Protein AF-A0A316TSB0-F1 (afdb_monomer_lite)

Structure (mmCIF, N/CA/C/O backbone):
data_AF-A0A316TSB0-F1
#
_entry.id   AF-A0A316TSB0-F1
#
loop_
_atom_site.group_PDB
_atom_site.id
_atom_site.type_symbol
_atom_site.label_atom_id
_atom_site.label_alt_id
_atom_site.label_comp_id
_atom_site.label_asym_id
_atom_site.label_entity_id
_atom_site.label_seq_id
_atom_site.pdbx_PDB_ins_code
_atom_site.Cartn_x
_atom_site.Cartn_y
_atom_site.Cartn_z
_atom_site.occupancy
_atom_site.B_iso_or_equiv
_atom_site.auth_seq_id
_atom_site.auth_comp_id
_atom_site.auth_asym_id
_atom_site.auth_atom_id
_atom_site.pdbx_PDB_model_num
ATOM 1 N N . MET A 1 1 ? -13.351 -7.009 -7.786 1.00 64.19 1 MET A N 1
ATOM 2 C CA . MET A 1 1 ? -12.509 -8.229 -7.834 1.00 64.19 1 MET A CA 1
ATOM 3 C C . MET A 1 1 ? -12.788 -8.963 -6.511 1.00 64.19 1 MET A 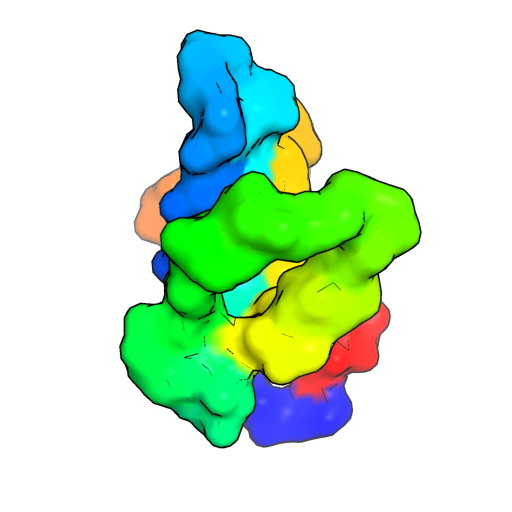C 1
ATOM 5 O O . MET A 1 1 ? -13.763 -8.617 -5.861 1.00 64.19 1 MET A O 1
ATOM 9 N N . ASN A 1 2 ? -12.099 -10.029 -6.105 1.00 83.44 2 ASN A N 1
ATOM 10 C CA . ASN A 1 2 ? -12.175 -10.460 -4.698 1.00 83.44 2 ASN A CA 1
ATOM 11 C C . ASN A 1 2 ? -10.777 -10.870 -4.256 1.00 83.44 2 ASN A C 1
ATOM 13 O O . ASN A 1 2 ? -10.421 -12.047 -4.272 1.00 83.44 2 ASN A O 1
ATOM 17 N N . LEU A 1 3 ? -9.956 -9.869 -3.946 1.00 92.69 3 LEU A N 1
ATOM 18 C CA . LEU A 1 3 ? -8.592 -10.077 -3.484 1.00 92.69 3 LEU A CA 1
ATOM 19 C C . LEU A 1 3 ? -8.601 -10.157 -1.950 1.00 92.69 3 LEU A C 1
ATOM 21 O O . LEU A 1 3 ? -9.099 -9.227 -1.319 1.00 92.69 3 LEU A O 1
ATOM 25 N N . PR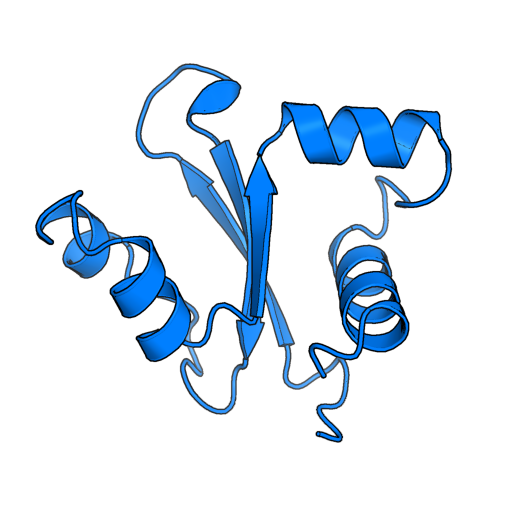O A 1 4 ? -8.132 -11.250 -1.325 1.00 95.62 4 PRO A N 1
ATOM 26 C CA . PRO A 1 4 ? -8.056 -11.342 0.131 1.00 95.62 4 PRO A CA 1
ATOM 27 C C . PRO A 1 4 ? -6.856 -10.554 0.677 1.00 95.62 4 PRO A C 1
ATOM 29 O O . PRO A 1 4 ? -5.813 -10.507 0.032 1.00 95.62 4 PRO A O 1
ATOM 32 N N . LEU A 1 5 ? -6.964 -10.032 1.905 1.00 96.44 5 LEU A N 1
ATOM 33 C CA . LEU A 1 5 ? -5.919 -9.231 2.569 1.00 96.44 5 LEU A CA 1
ATOM 34 C C . LEU A 1 5 ? -4.534 -9.895 2.529 1.00 96.44 5 LEU A C 1
ATOM 36 O O . LEU A 1 5 ? -3.555 -9.256 2.169 1.00 96.44 5 LEU A O 1
ATOM 40 N N . LYS A 1 6 ? -4.451 -11.207 2.791 1.00 96.75 6 LYS A N 1
ATOM 41 C CA . LYS A 1 6 ? -3.195 -11.987 2.745 1.00 96.75 6 LYS A CA 1
ATOM 42 C C . LYS A 1 6 ? -2.532 -12.078 1.361 1.00 96.75 6 LYS A C 1
ATOM 44 O O . LYS A 1 6 ? -1.442 -12.622 1.234 1.00 96.75 6 LYS A O 1
ATOM 49 N N . LYS A 1 7 ? -3.239 -11.665 0.308 1.00 97.31 7 LYS A N 1
ATOM 50 C CA . LYS A 1 7 ? -2.728 -11.535 -1.064 1.00 97.31 7 LYS A CA 1
ATOM 51 C C . LYS A 1 7 ? -2.431 -10.080 -1.413 1.00 97.31 7 LYS A C 1
ATOM 53 O O . LYS A 1 7 ? -2.262 -9.757 -2.585 1.00 97.31 7 LYS A O 1
ATOM 58 N N . THR A 1 8 ? -2.352 -9.229 -0.398 1.00 97.44 8 THR A N 1
ATOM 59 C CA . THR A 1 8 ? -1.859 -7.868 -0.512 1.00 97.44 8 THR A CA 1
ATOM 60 C C . THR A 1 8 ? -0.709 -7.630 0.449 1.00 97.44 8 THR A C 1
ATOM 62 O O . THR A 1 8 ? -0.593 -8.333 1.453 1.00 97.44 8 THR A O 1
ATOM 65 N N . ALA A 1 9 ? 0.108 -6.630 0.154 1.00 97.38 9 ALA A N 1
ATOM 66 C CA . ALA A 1 9 ? 1.120 -6.118 1.066 1.00 97.38 9 ALA A CA 1
ATOM 67 C C . ALA A 1 9 ? 1.102 -4.590 1.059 1.00 97.38 9 ALA A C 1
ATOM 69 O O . ALA A 1 9 ? 0.715 -3.982 0.061 1.00 97.38 9 ALA A O 1
ATOM 70 N N . LEU A 1 10 ? 1.538 -3.988 2.161 1.00 97.19 10 LEU A N 1
ATOM 71 C CA . LEU A 1 10 ? 1.923 -2.585 2.190 1.00 97.19 10 LEU A CA 1
ATOM 72 C C . LEU A 1 10 ? 3.399 -2.479 1.808 1.00 97.19 10 LEU A C 1
ATOM 74 O O . LEU A 1 10 ? 4.240 -3.137 2.417 1.00 97.19 10 LEU A O 1
ATOM 78 N N . GLN A 1 11 ? 3.706 -1.634 0.832 1.00 95.38 11 GLN A N 1
ATOM 79 C CA . GLN A 1 11 ? 5.071 -1.270 0.481 1.00 95.38 11 GLN A CA 1
ATOM 80 C C . GLN A 1 11 ? 5.203 0.249 0.517 1.00 95.38 11 GLN A C 1
ATOM 82 O O . GLN A 1 11 ? 4.437 0.950 -0.139 1.00 95.38 11 GLN A O 1
ATOM 87 N N . ILE A 1 12 ? 6.166 0.740 1.294 1.00 93.62 12 ILE A N 1
ATOM 88 C CA . ILE A 1 12 ? 6.500 2.162 1.368 1.00 93.62 12 ILE A CA 1
ATOM 89 C C . ILE A 1 12 ? 7.664 2.410 0.412 1.00 93.62 12 ILE A C 1
ATOM 91 O O . ILE A 1 12 ? 8.642 1.659 0.416 1.00 93.62 12 ILE A O 1
ATOM 95 N N . ILE A 1 13 ? 7.523 3.413 -0.447 1.00 90.00 13 ILE A N 1
ATOM 96 C CA . ILE A 1 13 ? 8.483 3.727 -1.501 1.00 90.00 13 ILE A CA 1
ATOM 97 C C . ILE A 1 13 ? 8.897 5.174 -1.349 1.00 90.00 13 ILE A C 1
ATOM 99 O O . ILE A 1 13 ? 8.062 6.066 -1.422 1.00 90.00 13 ILE A O 1
ATOM 103 N N . GLU A 1 14 ? 10.193 5.388 -1.192 1.00 88.25 14 GLU A N 1
ATOM 104 C CA . GLU A 1 14 ? 10.795 6.713 -1.110 1.00 88.25 14 GLU A CA 1
ATOM 105 C C . GLU A 1 14 ? 11.552 6.976 -2.414 1.00 88.25 14 GLU A C 1
ATOM 107 O O . GLU A 1 14 ? 12.417 6.180 -2.802 1.00 88.25 14 GLU A O 1
ATOM 112 N N . PHE A 1 15 ? 11.227 8.059 -3.123 1.00 79.94 15 PHE A N 1
ATOM 113 C CA . PHE A 1 15 ? 11.962 8.489 -4.324 1.00 79.94 15 PHE A CA 1
ATOM 114 C C . PHE A 1 15 ? 13.007 9.573 -4.039 1.00 79.94 15 PHE A C 1
ATOM 116 O O . PHE A 1 15 ? 13.977 9.690 -4.794 1.00 79.94 15 PHE A O 1
ATOM 123 N N . GLY A 1 16 ? 12.859 10.290 -2.928 1.00 78.62 16 GLY A N 1
ATOM 124 C CA . GLY A 1 16 ? 13.705 11.397 -2.501 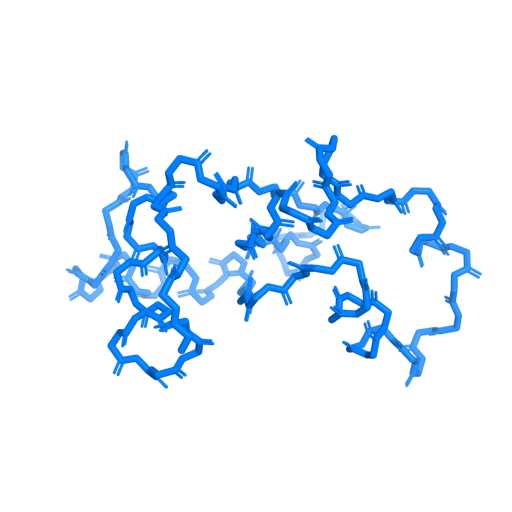1.00 78.62 16 GLY A CA 1
ATOM 125 C C . GLY A 1 16 ? 13.812 11.469 -0.978 1.00 78.62 16 GLY A C 1
ATOM 126 O O . GLY A 1 16 ? 13.724 10.446 -0.307 1.00 78.62 16 GLY A O 1
ATOM 127 N N . ASN A 1 17 ? 14.061 12.669 -0.453 1.00 75.44 17 ASN A N 1
ATOM 128 C CA . ASN A 1 17 ? 14.307 12.898 0.978 1.00 75.44 17 ASN A CA 1
ATOM 129 C C . ASN A 1 17 ? 13.205 13.734 1.646 1.00 75.44 17 ASN A C 1
ATOM 131 O O . ASN A 1 17 ? 13.314 14.031 2.837 1.00 75.44 17 ASN A O 1
ATOM 135 N N . LEU A 1 18 ? 12.213 14.198 0.883 1.00 74.88 18 LEU A N 1
ATOM 136 C CA . LEU A 1 18 ? 11.098 14.964 1.421 1.00 74.88 18 LEU A CA 1
ATOM 137 C C . LEU A 1 18 ? 9.924 14.018 1.731 1.00 74.88 18 LEU A C 1
ATOM 139 O O . LEU A 1 18 ? 9.769 13.019 1.033 1.00 74.88 18 LEU A O 1
ATOM 143 N N . PRO A 1 19 ? 9.074 14.322 2.730 1.00 67.06 19 PRO A N 1
ATOM 144 C CA . PRO A 1 19 ? 7.867 13.534 3.027 1.00 67.06 19 PRO A CA 1
ATOM 145 C C . PRO A 1 19 ? 6.942 13.336 1.812 1.00 67.06 19 PRO A C 1
ATOM 147 O O . PRO A 1 19 ? 6.361 12.276 1.607 1.00 67.06 19 PRO A O 1
ATOM 150 N N . GLU A 1 20 ? 6.866 14.343 0.937 1.00 74.50 20 GLU A N 1
ATOM 151 C CA . GLU A 1 20 ? 6.127 14.290 -0.334 1.00 74.50 20 GLU A CA 1
ATOM 152 C C . GLU A 1 20 ? 6.692 13.269 -1.342 1.00 74.50 20 GLU A C 1
ATOM 154 O O . GLU A 1 20 ? 5.988 12.864 -2.266 1.00 74.50 20 GLU A O 1
ATOM 159 N N . ASP A 1 21 ? 7.929 12.801 -1.142 1.00 82.00 21 ASP A N 1
ATOM 160 C CA . ASP A 1 21 ? 8.557 11.752 -1.946 1.00 82.00 21 ASP A CA 1
ATOM 161 C C . ASP A 1 21 ? 8.281 10.331 -1.410 1.00 82.00 21 ASP A C 1
ATOM 163 O O . ASP A 1 21 ? 8.806 9.359 -1.972 1.00 82.00 21 ASP A O 1
ATOM 167 N N . GLN A 1 22 ? 7.505 10.198 -0.324 1.00 89.56 22 GLN A N 1
ATOM 168 C CA . GLN A 1 22 ? 7.148 8.925 0.297 1.00 89.56 22 GLN A CA 1
ATOM 169 C C . GLN A 1 22 ? 5.732 8.485 -0.099 1.00 89.56 22 GLN A C 1
ATOM 171 O O . GLN A 1 22 ? 4.736 9.168 0.144 1.00 89.56 22 GLN A O 1
ATOM 176 N N . PHE A 1 23 ? 5.643 7.282 -0.666 1.00 91.50 23 PHE A N 1
ATOM 177 C CA . PHE A 1 23 ? 4.410 6.695 -1.180 1.00 91.50 23 PHE A CA 1
ATOM 178 C C . PHE A 1 23 ? 4.070 5.396 -0.457 1.00 91.50 23 PHE A C 1
ATOM 180 O O . PHE A 1 23 ? 4.866 4.458 -0.414 1.00 91.50 23 PHE A O 1
ATOM 187 N N . TYR A 1 24 ? 2.846 5.307 0.046 1.00 95.00 24 TYR A N 1
ATOM 188 C CA . TYR A 1 24 ? 2.263 4.124 0.659 1.00 95.00 24 TYR A CA 1
ATOM 189 C C . TYR A 1 24 ? 1.457 3.367 -0.392 1.00 95.00 24 TYR A C 1
ATOM 191 O O . TYR A 1 24 ? 0.395 3.813 -0.827 1.00 95.00 24 TYR A O 1
ATOM 199 N N . CYS A 1 25 ? 1.967 2.210 -0.807 1.00 95.19 25 CYS A N 1
ATOM 200 C CA . CYS A 1 25 ? 1.384 1.422 -1.883 1.00 95.19 25 CYS A CA 1
ATOM 201 C C . CYS A 1 25 ? 0.769 0.122 -1.356 1.00 95.19 25 CYS A C 1
ATOM 203 O O . CYS A 1 25 ? 1.444 -0.686 -0.715 1.00 95.19 25 CYS A O 1
ATOM 205 N N . LEU A 1 26 ? -0.502 -0.118 -1.679 1.00 97.06 26 LEU A N 1
ATOM 206 C CA . LEU A 1 26 ? -1.158 -1.409 -1.486 1.00 97.06 26 LEU A CA 1
ATOM 207 C C . LEU A 1 26 ? -0.903 -2.288 -2.714 1.00 97.06 26 LEU A C 1
ATOM 209 O O . LEU A 1 26 ? -1.404 -2.005 -3.799 1.00 97.06 26 LEU A O 1
ATOM 213 N N . ILE A 1 27 ? -0.148 -3.369 -2.551 1.00 96.88 27 ILE A N 1
ATOM 214 C CA . ILE A 1 27 ? 0.327 -4.205 -3.660 1.00 96.88 27 ILE A CA 1
ATOM 215 C C . ILE A 1 27 ? -0.481 -5.491 -3.757 1.00 96.88 27 ILE A C 1
ATOM 217 O O . ILE A 1 27 ? -0.759 -6.120 -2.743 1.00 96.88 27 ILE A O 1
ATOM 221 N N . ASN A 1 28 ? -0.810 -5.926 -4.971 1.00 96.62 28 ASN A N 1
ATOM 222 C CA . ASN A 1 28 ? -1.376 -7.237 -5.263 1.00 96.62 28 ASN A CA 1
ATOM 223 C C . ASN A 1 28 ? -0.269 -8.289 -5.422 1.00 96.62 28 ASN A C 1
ATOM 225 O O . ASN A 1 28 ? 0.399 -8.357 -6.455 1.00 96.62 28 ASN A O 1
ATOM 229 N N . LEU A 1 29 ? -0.142 -9.182 -4.442 1.00 96.19 29 LEU A N 1
ATOM 230 C CA . LEU A 1 29 ? 0.883 -10.230 -4.422 1.00 96.19 29 LEU A CA 1
ATOM 231 C C . LEU A 1 29 ? 0.660 -11.344 -5.457 1.00 96.19 29 LEU A C 1
ATOM 233 O O . LEU A 1 29 ? 1.527 -12.188 -5.647 1.00 96.19 29 LEU A O 1
ATOM 237 N N . ASN A 1 30 ? -0.494 -11.391 -6.130 1.00 95.06 30 ASN A N 1
ATOM 238 C CA . ASN A 1 30 ? -0.663 -12.294 -7.272 1.00 95.06 3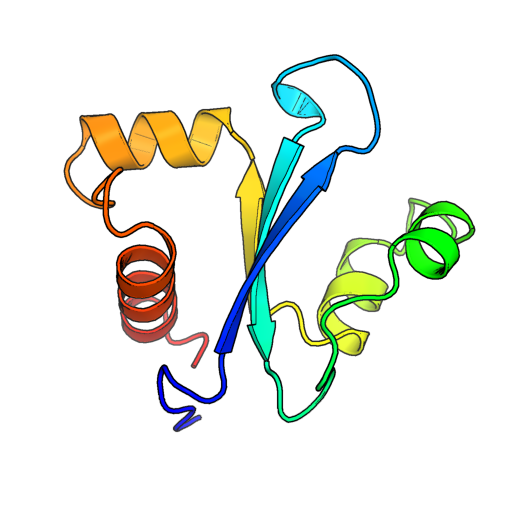0 ASN A CA 1
ATOM 239 C C . ASN A 1 30 ? 0.003 -11.747 -8.547 1.00 95.06 30 ASN A C 1
ATOM 241 O O . ASN A 1 30 ? 0.275 -12.528 -9.453 1.00 95.06 30 ASN A O 1
ATOM 245 N N . ILE A 1 31 ? 0.232 -10.430 -8.621 1.00 94.19 31 ILE A N 1
ATOM 246 C CA . ILE A 1 31 ? 0.927 -9.761 -9.733 1.00 94.19 31 ILE A CA 1
ATOM 247 C C . ILE A 1 31 ? 2.406 -9.584 -9.382 1.00 94.19 31 ILE A C 1
ATOM 249 O O . ILE A 1 31 ? 3.270 -9.927 -10.183 1.00 94.19 31 ILE A O 1
ATOM 253 N N . SER A 1 32 ? 2.680 -9.127 -8.158 1.00 94.44 32 SER A N 1
ATOM 254 C CA . SER A 1 32 ? 4.027 -8.869 -7.645 1.00 94.44 32 SER A CA 1
ATOM 255 C C . SER A 1 32 ? 4.256 -9.622 -6.333 1.00 94.44 32 SER A C 1
ATOM 257 O O . SER A 1 32 ? 4.085 -9.040 -5.260 1.00 94.44 32 SER A O 1
ATOM 259 N N . PRO A 1 33 ? 4.602 -10.925 -6.392 1.00 93.44 33 PRO A N 1
ATOM 260 C CA . PRO A 1 33 ? 4.732 -11.789 -5.213 1.00 93.44 33 PRO A CA 1
ATOM 261 C C . PRO A 1 33 ? 5.745 -11.297 -4.181 1.00 93.44 33 PRO A C 1
ATOM 263 O O . PRO A 1 33 ? 5.538 -11.494 -2.987 1.00 93.44 33 PRO A O 1
ATOM 266 N N . ASP A 1 34 ? 6.794 -10.623 -4.651 1.00 92.69 34 ASP A N 1
ATOM 267 C CA . ASP A 1 34 ? 7.892 -10.099 -3.836 1.00 92.69 34 ASP A CA 1
ATOM 268 C C . ASP A 1 34 ? 7.798 -8.571 -3.641 1.00 92.69 34 ASP A C 1
ATOM 270 O O . ASP A 1 34 ? 8.766 -7.925 -3.244 1.00 92.69 34 ASP A O 1
ATOM 274 N N . GLY A 1 35 ? 6.635 -7.977 -3.937 1.00 91.38 35 GLY A N 1
ATOM 275 C CA . GLY A 1 35 ? 6.460 -6.526 -4.005 1.00 91.38 35 GLY A CA 1
ATOM 276 C C . GLY A 1 35 ? 6.924 -5.924 -5.336 1.00 91.38 35 GLY A C 1
ATOM 277 O O . GLY A 1 35 ? 7.361 -6.620 -6.255 1.00 91.38 35 GLY A O 1
ATOM 278 N N . MET A 1 36 ? 6.789 -4.606 -5.468 1.00 90.19 36 MET A N 1
ATOM 279 C CA . MET A 1 36 ? 7.206 -3.879 -6.665 1.00 90.19 36 MET A CA 1
ATOM 280 C C . MET A 1 36 ? 8.724 -3.728 -6.719 1.00 90.19 36 MET A C 1
ATOM 282 O O . MET A 1 36 ? 9.377 -3.414 -5.720 1.00 90.19 36 MET A O 1
ATOM 286 N N . ASN A 1 37 ? 9.284 -3.891 -7.919 1.00 89.00 37 ASN A N 1
ATOM 287 C CA . ASN A 1 37 ? 10.705 -3.682 -8.165 1.00 89.00 37 ASN A CA 1
ATOM 288 C C . ASN A 1 37 ? 11.003 -2.182 -8.322 1.00 89.00 37 ASN A C 1
ATOM 290 O O . ASN A 1 37 ? 10.876 -1.614 -9.408 1.00 89.00 37 ASN A O 1
ATOM 294 N N . ILE A 1 38 ? 11.415 -1.553 -7.223 1.00 84.69 38 ILE A N 1
ATOM 295 C CA . ILE A 1 38 ? 11.652 -0.106 -7.155 1.00 84.69 38 ILE A CA 1
ATOM 296 C C . ILE A 1 38 ? 12.797 0.342 -8.065 1.00 84.69 38 ILE A C 1
ATOM 298 O O . ILE A 1 38 ? 12.717 1.412 -8.662 1.00 84.69 38 ILE A O 1
ATOM 302 N N . GLU A 1 39 ? 13.842 -0.474 -8.226 1.00 84.81 39 GLU A N 1
ATOM 303 C CA . GLU A 1 39 ? 14.958 -0.145 -9.120 1.00 84.81 39 GLU A CA 1
ATOM 304 C C . GLU A 1 39 ? 14.489 -0.015 -10.571 1.00 84.81 39 GLU A C 1
ATOM 306 O O . GLU A 1 39 ? 14.854 0.937 -11.257 1.00 84.81 39 GLU A O 1
ATOM 311 N N . LYS A 1 40 ? 13.612 -0.918 -11.026 1.00 83.88 40 LYS A N 1
ATOM 312 C CA . LYS A 1 40 ? 13.003 -0.821 -12.359 1.00 83.88 40 LYS A CA 1
ATOM 313 C C . LYS A 1 40 ? 12.103 0.404 -12.490 1.00 83.88 40 LYS A C 1
ATOM 315 O O . LYS A 1 40 ? 12.183 1.101 -13.499 1.00 83.88 40 LYS A O 1
ATOM 320 N N . LEU A 1 41 ? 11.293 0.700 -11.472 1.00 82.50 41 LEU A N 1
ATOM 321 C CA . LEU A 1 41 ? 10.418 1.877 -11.478 1.00 82.50 41 LEU A CA 1
ATOM 322 C C . LEU A 1 41 ? 11.224 3.178 -11.575 1.00 82.50 41 LEU A C 1
ATOM 324 O O . LEU A 1 41 ? 10.900 4.027 -12.397 1.00 82.50 41 LEU A O 1
ATOM 328 N N . ARG A 1 42 ? 12.333 3.296 -10.834 1.00 81.06 42 ARG A N 1
ATOM 329 C CA . ARG A 1 42 ? 13.241 4.460 -10.880 1.00 81.06 42 ARG A CA 1
ATOM 330 C C . ARG A 1 42 ? 13.878 4.694 -12.251 1.00 81.06 42 ARG A C 1
ATOM 332 O O . ARG A 1 42 ? 14.229 5.825 -12.568 1.00 81.06 42 ARG A O 1
ATOM 339 N N . LEU A 1 43 ? 14.044 3.643 -13.052 1.00 82.69 43 LEU A N 1
ATOM 340 C CA . LEU A 1 43 ? 14.575 3.732 -14.416 1.00 82.69 43 LEU A CA 1
ATOM 341 C C . LEU A 1 43 ? 13.497 4.047 -15.458 1.00 82.69 43 LEU A C 1
ATOM 343 O O . LEU A 1 43 ? 13.821 4.234 -16.632 1.00 82.69 43 LEU A O 1
ATOM 347 N N . THR A 1 44 ? 12.224 4.065 -15.062 1.00 77.50 44 THR A N 1
ATOM 348 C CA . THR A 1 44 ? 11.126 4.254 -16.003 1.00 77.50 44 THR A CA 1
ATOM 349 C C . THR A 1 44 ? 10.852 5.735 -16.246 1.00 77.50 44 THR A C 1
ATOM 351 O O . THR A 1 44 ? 11.081 6.578 -15.383 1.00 77.50 44 THR A O 1
ATOM 354 N N . ASP A 1 45 ? 10.361 6.060 -17.442 1.00 77.38 45 ASP A N 1
ATOM 355 C CA . ASP A 1 45 ? 9.930 7.412 -17.784 1.00 77.38 45 ASP A CA 1
ATOM 356 C C . ASP A 1 45 ? 8.854 7.894 -16.788 1.00 77.38 45 ASP A C 1
ATOM 358 O O . ASP A 1 45 ? 7.804 7.245 -16.694 1.00 77.38 45 ASP A O 1
ATOM 362 N N . PRO A 1 46 ? 9.068 9.020 -16.077 1.00 73.81 46 PRO A N 1
ATOM 363 C CA . PRO A 1 46 ? 8.127 9.539 -15.084 1.00 73.81 46 PRO A CA 1
ATOM 364 C C . PRO A 1 46 ? 6.721 9.775 -15.635 1.00 73.81 46 PRO A C 1
ATOM 366 O O . PRO A 1 46 ? 5.739 9.672 -14.906 1.00 73.81 46 PRO A O 1
ATOM 369 N N . ARG A 1 47 ? 6.596 10.028 -16.946 1.00 80.69 47 ARG A N 1
ATOM 370 C CA . ARG A 1 47 ? 5.302 10.208 -17.623 1.00 80.69 47 ARG A CA 1
ATOM 371 C C . ARG A 1 47 ? 4.445 8.940 -17.630 1.00 80.69 47 ARG A C 1
ATOM 373 O O . ARG A 1 47 ? 3.266 9.017 -17.949 1.00 80.69 47 ARG A O 1
ATOM 380 N N . ASN A 1 48 ? 5.037 7.788 -17.310 1.00 82.62 48 ASN A N 1
ATOM 381 C CA . ASN A 1 48 ? 4.393 6.479 -17.319 1.00 82.62 48 ASN A CA 1
ATOM 382 C C . ASN A 1 48 ? 4.317 5.834 -15.927 1.00 82.62 48 ASN A C 1
ATOM 384 O O . ASN A 1 48 ? 3.962 4.658 -15.843 1.00 82.62 48 ASN A O 1
ATOM 388 N N . PHE A 1 49 ? 4.648 6.549 -14.846 1.00 79.81 49 PHE A N 1
ATOM 389 C CA . PHE A 1 49 ? 4.653 5.964 -13.501 1.00 79.81 49 PHE A CA 1
ATOM 390 C C . PHE A 1 49 ? 3.307 5.352 -13.121 1.00 79.81 49 PHE A C 1
ATOM 392 O O . PHE A 1 49 ? 3.286 4.190 -12.731 1.00 79.81 49 PHE A O 1
ATOM 399 N N . ASP A 1 50 ? 2.187 6.037 -13.349 1.00 81.81 50 ASP A N 1
ATOM 400 C CA . ASP A 1 50 ? 0.861 5.486 -13.034 1.00 81.81 50 ASP A CA 1
ATOM 401 C C . ASP A 1 50 ? 0.603 4.131 -13.708 1.00 81.81 50 ASP A C 1
ATOM 403 O O . ASP A 1 50 ? 0.129 3.179 -13.080 1.00 81.81 50 ASP A O 1
ATOM 407 N N . LEU A 1 51 ? 0.957 4.016 -14.994 1.00 86.00 51 LEU A N 1
ATOM 408 C CA . LEU A 1 51 ? 0.810 2.770 -15.741 1.00 86.00 51 LEU A CA 1
ATOM 409 C C . LEU A 1 51 ? 1.722 1.680 -15.170 1.00 86.00 51 LEU A C 1
ATOM 411 O O . LEU A 1 51 ? 1.271 0.563 -14.940 1.00 86.00 51 LEU A O 1
ATOM 415 N N . GLN A 1 52 ? 2.984 2.006 -14.906 1.00 87.19 52 GLN A N 1
ATOM 416 C CA . GLN A 1 52 ? 3.974 1.047 -14.417 1.00 87.19 52 GLN A CA 1
ATOM 417 C C . GLN A 1 52 ? 3.684 0.553 -13.008 1.00 87.19 52 GLN A C 1
ATOM 419 O O . GLN A 1 52 ? 3.859 -0.630 -12.728 1.00 87.19 52 GLN A O 1
ATOM 424 N N . PHE A 1 53 ? 3.204 1.427 -12.127 1.00 88.75 53 PHE A N 1
ATOM 425 C CA . PHE A 1 53 ? 2.744 1.045 -10.799 1.00 88.75 53 PHE A CA 1
ATOM 426 C C . PHE A 1 53 ? 1.569 0.078 -10.906 1.00 88.75 53 PHE A C 1
ATOM 428 O O . PHE A 1 53 ? 1.583 -0.977 -10.272 1.00 88.75 53 PHE A O 1
ATOM 435 N N . ARG A 1 54 ? 0.589 0.375 -11.766 1.00 87.88 54 ARG A N 1
ATOM 436 C CA . ARG A 1 54 ? -0.554 -0.513 -12.002 1.00 87.88 54 ARG A CA 1
ATOM 437 C C . ARG A 1 54 ? -0.136 -1.866 -12.582 1.00 87.88 54 ARG A C 1
ATOM 439 O O . ARG A 1 54 ? -0.600 -2.899 -12.104 1.00 87.88 54 ARG A O 1
ATOM 446 N N . GLU A 1 55 ? 0.745 -1.877 -13.581 1.00 89.69 55 GLU A N 1
ATOM 447 C CA . GLU A 1 55 ? 1.301 -3.104 -14.176 1.00 89.69 55 GLU A CA 1
ATOM 448 C C . GLU A 1 55 ? 2.135 -3.903 -13.169 1.00 89.69 55 GLU A C 1
ATOM 450 O O . GLU A 1 55 ? 2.102 -5.131 -13.170 1.00 89.69 55 GLU A O 1
ATOM 455 N N . SER A 1 56 ? 2.802 -3.208 -12.248 1.00 90.19 56 SER A N 1
ATOM 456 C CA . SER A 1 56 ? 3.529 -3.791 -11.118 1.00 90.19 56 SER A CA 1
ATOM 457 C C . SER A 1 56 ? 2.606 -4.185 -9.957 1.00 90.19 56 SER A C 1
ATOM 459 O O . SER A 1 56 ? 3.077 -4.557 -8.884 1.00 90.19 56 SER A O 1
ATOM 461 N N . GLY A 1 57 ? 1.286 -4.138 -10.141 1.00 92.81 57 GLY A N 1
ATOM 462 C CA . GLY A 1 57 ? 0.313 -4.617 -9.169 1.00 92.81 57 GLY A CA 1
ATOM 463 C C . GLY A 1 57 ? 0.003 -3.651 -8.029 1.00 92.81 57 GLY A C 1
ATOM 464 O O . GLY A 1 57 ? -0.606 -4.083 -7.052 1.00 92.81 57 GLY A O 1
ATOM 465 N N . CYS A 1 58 ? 0.375 -2.374 -8.126 1.00 94.81 58 CYS A N 1
ATOM 466 C CA . CYS A 1 58 ? -0.121 -1.345 -7.217 1.00 94.81 58 CYS A CA 1
ATOM 467 C C . CYS A 1 58 ? -1.633 -1.168 -7.408 1.00 94.81 58 CYS A C 1
ATOM 469 O O . CYS A 1 58 ? -2.115 -0.900 -8.510 1.00 94.81 58 CYS A O 1
ATOM 471 N N . LEU A 1 59 ? -2.383 -1.351 -6.326 1.00 94.69 59 LEU A N 1
ATOM 472 C CA . LEU A 1 59 ? -3.837 -1.213 -6.281 1.00 94.69 59 LEU A CA 1
ATOM 473 C C . LEU A 1 59 ? -4.237 0.197 -5.858 1.00 94.69 59 LEU A C 1
ATOM 475 O O . LEU A 1 59 ? -5.151 0.778 -6.431 1.00 94.69 59 LEU A O 1
ATOM 479 N N . LEU A 1 60 ? -3.549 0.723 -4.849 1.00 94.38 60 LEU A N 1
ATOM 480 C CA . LEU A 1 60 ? -3.766 2.043 -4.280 1.00 94.38 60 LEU A CA 1
ATOM 481 C C . LEU A 1 60 ? -2.404 2.621 -3.911 1.00 94.38 60 LEU A C 1
ATOM 483 O O . LEU A 1 60 ? -1.576 1.908 -3.347 1.00 94.38 60 LEU A O 1
ATOM 487 N N . MET A 1 61 ? -2.200 3.894 -4.215 1.00 93.19 61 MET A N 1
ATOM 488 C CA . MET A 1 61 ? -1.001 4.647 -3.881 1.00 93.19 61 MET A CA 1
ATOM 489 C C . MET A 1 61 ? -1.446 5.950 -3.236 1.00 93.19 61 MET A C 1
ATOM 491 O O . MET A 1 61 ? -2.313 6.620 -3.791 1.00 93.19 61 MET A O 1
ATOM 495 N N . LEU A 1 62 ? -0.876 6.270 -2.081 1.00 93.25 62 LEU A N 1
ATOM 496 C CA . LEU A 1 62 ? -1.116 7.522 -1.370 1.00 93.25 62 LEU A CA 1
ATOM 497 C C . LEU A 1 62 ? 0.214 8.128 -0.934 1.00 93.25 62 LEU A C 1
ATOM 499 O O . LEU A 1 62 ? 1.144 7.387 -0.606 1.00 93.25 62 LEU A O 1
ATOM 503 N N . THR A 1 63 ? 0.309 9.449 -0.916 1.00 92.69 63 THR A N 1
ATOM 504 C CA . THR A 1 63 ? 1.456 10.161 -0.340 1.00 92.69 63 THR A CA 1
ATOM 505 C C . THR A 1 63 ? 1.401 10.144 1.189 1.00 92.69 63 THR A C 1
ATOM 507 O O . THR A 1 63 ? 0.373 9.817 1.791 1.00 92.69 63 THR A O 1
ATOM 510 N N . GLU A 1 64 ? 2.505 10.498 1.849 1.00 92.00 64 GLU A N 1
ATOM 511 C CA . GLU A 1 64 ? 2.521 10.643 3.308 1.00 92.00 64 GLU A CA 1
ATOM 512 C C . GLU A 1 64 ? 1.496 11.674 3.810 1.00 92.00 64 GLU A C 1
ATOM 514 O O . GLU A 1 64 ? 0.785 11.401 4.779 1.00 92.00 64 GLU A O 1
ATOM 519 N N . ASP A 1 65 ? 1.339 12.802 3.112 1.00 93.25 65 ASP A N 1
ATOM 520 C CA . ASP A 1 65 ? 0.360 13.836 3.470 1.00 93.25 65 ASP A CA 1
ATOM 521 C C . ASP A 1 65 ? -1.086 13.315 3.410 1.00 93.25 65 ASP A C 1
ATOM 523 O O . ASP A 1 65 ? -1.883 13.577 4.317 1.00 93.25 65 ASP A O 1
ATOM 527 N N . GLU A 1 66 ? -1.424 12.531 2.381 1.00 94.38 66 GLU A N 1
ATOM 528 C CA . GLU A 1 66 ? -2.746 11.907 2.243 1.00 94.38 66 GLU A CA 1
ATOM 529 C C . GLU A 1 66 ? -3.003 10.883 3.357 1.00 94.38 66 GLU A C 1
ATOM 531 O O . GLU A 1 66 ? -4.089 10.850 3.942 1.00 94.38 66 GLU A O 1
ATOM 536 N N . ILE A 1 67 ? -1.999 10.068 3.703 1.00 95.12 67 ILE A N 1
ATOM 537 C CA . ILE A 1 67 ? -2.087 9.110 4.814 1.00 95.12 67 ILE A CA 1
ATOM 538 C C . ILE A 1 67 ? -2.300 9.832 6.144 1.00 95.12 67 ILE A C 1
ATOM 540 O O . ILE A 1 67 ? -3.184 9.452 6.915 1.00 95.12 67 ILE A O 1
ATOM 544 N N . GLU A 1 68 ? -1.528 10.879 6.422 1.00 95.00 68 GLU A N 1
ATOM 545 C CA . GLU A 1 68 ? -1.655 11.666 7.648 1.00 95.00 68 GLU A CA 1
ATOM 546 C C . GLU A 1 68 ? -3.023 12.347 7.751 1.00 95.00 68 GLU A C 1
ATOM 548 O O . GLU A 1 68 ? -3.628 12.378 8.829 1.00 95.00 68 GLU A O 1
ATOM 553 N N . GLU A 1 69 ? -3.566 12.843 6.641 1.00 95.81 69 GLU A N 1
ATOM 554 C CA . GLU A 1 69 ? -4.920 13.385 6.607 1.00 95.81 69 GLU A CA 1
ATOM 555 C C . GLU A 1 69 ? -5.980 12.315 6.916 1.00 95.81 69 GLU A C 1
ATOM 557 O O . GLU A 1 69 ? -6.852 12.534 7.766 1.00 95.81 69 GLU A O 1
ATOM 562 N N . LEU A 1 70 ? -5.888 11.138 6.295 1.00 96.00 70 LEU A N 1
ATOM 563 C CA . LEU A 1 70 ? -6.812 10.028 6.540 1.00 96.00 70 LEU A CA 1
ATOM 564 C C . LEU A 1 70 ? -6.710 9.496 7.978 1.00 96.00 70 LEU A C 1
ATOM 566 O O . LEU A 1 70 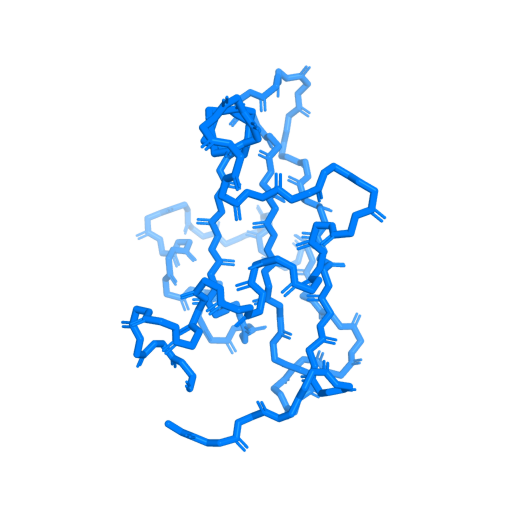? -7.730 9.164 8.589 1.00 96.00 70 LEU A O 1
ATOM 570 N N . ILE A 1 71 ? -5.512 9.483 8.571 1.00 96.25 71 ILE A N 1
ATOM 571 C CA . ILE A 1 71 ? -5.309 9.158 9.991 1.00 96.25 71 ILE A CA 1
ATOM 572 C C . ILE A 1 71 ? -5.994 10.197 10.882 1.00 96.25 71 ILE A C 1
ATOM 574 O O . ILE A 1 71 ? -6.722 9.837 11.811 1.00 96.25 71 ILE A O 1
ATOM 578 N N . ARG A 1 72 ? -5.829 11.496 10.596 1.00 96.56 72 ARG A N 1
ATOM 579 C CA . ARG A 1 72 ? -6.496 12.573 11.354 1.00 96.56 72 ARG A CA 1
ATOM 580 C C . ARG A 1 72 ? -8.017 12.460 11.295 1.00 96.56 72 ARG A C 1
ATOM 582 O O . ARG A 1 72 ? -8.686 12.725 12.295 1.00 96.56 72 ARG A O 1
ATOM 589 N N . ARG A 1 73 ? -8.558 12.037 10.151 1.00 96.31 73 ARG A N 1
ATOM 590 C CA . ARG A 1 73 ? -9.991 11.775 9.948 1.00 96.31 73 ARG A CA 1
ATOM 591 C C . ARG A 1 73 ? -10.465 10.445 10.548 1.00 96.31 73 ARG A C 1
ATOM 593 O O . ARG A 1 73 ? -11.669 10.212 10.598 1.00 96.31 73 ARG A O 1
ATOM 600 N N . LYS A 1 74 ? -9.551 9.621 11.079 1.00 94.62 74 LYS A N 1
ATOM 601 C CA . LYS A 1 74 ? -9.798 8.269 11.618 1.00 94.62 74 LYS A CA 1
ATOM 602 C C . LYS A 1 74 ? -10.301 7.270 10.569 1.00 94.62 74 LYS A C 1
ATOM 604 O O . LYS A 1 74 ? -10.987 6.309 10.908 1.00 94.62 74 LYS A O 1
ATOM 609 N N . GLU A 1 75 ? -9.961 7.504 9.307 1.00 94.62 75 GLU A N 1
ATOM 610 C CA . GLU A 1 75 ? -10.238 6.596 8.191 1.00 94.62 75 GLU A CA 1
ATOM 611 C C . GLU A 1 75 ? -9.130 5.540 8.046 1.00 94.62 75 GLU A C 1
ATOM 613 O O . GLU A 1 75 ? -9.392 4.416 7.619 1.00 94.62 75 GLU A O 1
ATOM 618 N N . ILE A 1 76 ? -7.907 5.876 8.476 1.00 96.19 76 ILE A N 1
ATOM 619 C CA . ILE A 1 76 ? -6.765 4.961 8.569 1.00 96.19 76 ILE A CA 1
ATOM 620 C C . ILE A 1 76 ? -6.291 4.854 10.018 1.00 96.19 76 ILE A C 1
ATOM 622 O O . ILE A 1 76 ? -6.142 5.856 10.716 1.00 96.19 76 ILE A O 1
ATOM 626 N N . ASP A 1 77 ? -6.019 3.627 10.456 1.00 95.56 77 ASP A N 1
ATOM 627 C CA . ASP A 1 77 ? -5.320 3.357 11.709 1.00 95.56 77 ASP A CA 1
ATOM 628 C C . ASP A 1 77 ? -3.802 3.329 11.471 1.00 95.56 77 ASP A C 1
ATOM 630 O O . ASP A 1 77 ? -3.308 2.548 10.652 1.00 95.56 77 ASP A O 1
ATOM 634 N N . ARG A 1 78 ? -3.063 4.170 12.204 1.00 93.69 78 ARG A N 1
ATOM 635 C CA . ARG A 1 78 ? -1.599 4.275 12.124 1.00 93.69 78 ARG A CA 1
ATOM 636 C C . ARG A 1 78 ? -0.906 2.963 12.494 1.00 93.69 78 ARG A C 1
ATOM 638 O O . ARG A 1 78 ? 0.105 2.626 11.886 1.00 93.69 78 ARG A O 1
ATOM 645 N N . ASP A 1 79 ? -1.465 2.205 13.433 1.00 95.44 79 ASP A N 1
ATOM 646 C CA . ASP A 1 79 ? -0.885 0.933 13.875 1.00 95.44 79 ASP A CA 1
ATOM 647 C C . ASP A 1 79 ? -1.276 -0.231 12.945 1.00 95.44 79 ASP A C 1
ATOM 649 O O . ASP A 1 79 ? -0.814 -1.360 13.106 1.00 95.44 79 ASP A O 1
ATOM 653 N N . SER A 1 80 ? -2.148 0.015 11.961 1.00 95.75 80 SER A N 1
ATOM 654 C CA . SER A 1 80 ? -2.699 -0.997 11.049 1.00 95.75 80 SER A CA 1
ATOM 655 C C . SER A 1 80 ? -2.960 -0.426 9.648 1.00 95.75 80 SER A C 1
ATOM 657 O O . SER A 1 80 ? -4.026 -0.629 9.054 1.00 95.75 80 SER A O 1
ATOM 659 N N . ILE A 1 81 ? -1.967 0.279 9.091 1.00 96.62 81 ILE A N 1
ATOM 660 C CA . ILE A 1 81 ? -2.079 0.959 7.786 1.00 96.62 81 ILE A CA 1
ATOM 661 C C . ILE A 1 81 ? -2.426 -0.033 6.673 1.00 96.62 81 ILE A C 1
ATOM 663 O O . ILE A 1 81 ? -3.324 0.228 5.879 1.00 96.62 81 ILE A O 1
ATOM 667 N N . HIS A 1 82 ? -1.775 -1.201 6.634 1.00 97.50 82 HIS A N 1
ATOM 668 C CA . HIS A 1 82 ? -2.039 -2.217 5.607 1.00 97.50 82 HIS A CA 1
ATOM 669 C C . HIS A 1 82 ? -3.515 -2.640 5.572 1.00 97.50 82 HIS A C 1
ATOM 671 O O . HIS A 1 82 ? -4.144 -2.624 4.513 1.00 97.50 82 HIS A O 1
ATOM 677 N N . GLU A 1 83 ? -4.089 -2.971 6.730 1.00 97.69 83 GLU A N 1
ATOM 678 C CA . GLU A 1 83 ? -5.493 -3.377 6.829 1.00 97.69 83 GLU A CA 1
ATOM 679 C C . GLU A 1 83 ? -6.451 -2.233 6.498 1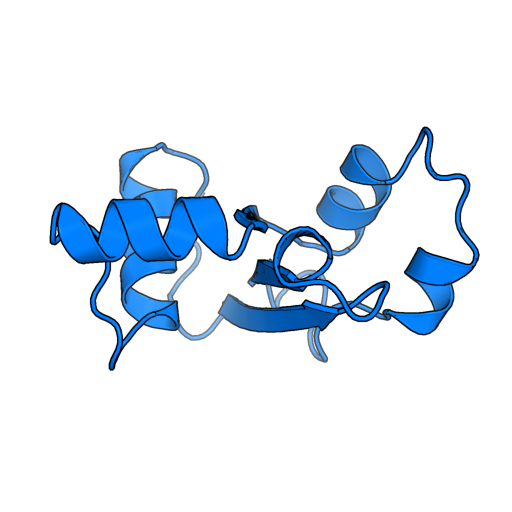.00 97.69 83 GLU A C 1
ATOM 681 O O . GLU A 1 83 ? -7.491 -2.456 5.873 1.00 97.69 83 GLU A O 1
ATOM 686 N N . SER A 1 84 ? -6.100 -1.014 6.906 1.00 97.50 84 SER A N 1
ATOM 687 C CA . SER A 1 84 ? -6.894 0.185 6.648 1.00 97.50 84 SER A CA 1
ATOM 688 C C . SER A 1 84 ? -6.947 0.508 5.156 1.00 97.50 84 SER A C 1
ATOM 690 O O . SER A 1 84 ? -8.035 0.663 4.606 1.00 97.50 84 SER A O 1
ATOM 692 N N . LEU A 1 85 ? -5.802 0.490 4.467 1.00 96.94 85 LEU A N 1
ATOM 693 C CA . LEU A 1 85 ? -5.738 0.689 3.017 1.00 96.94 85 LEU A CA 1
ATOM 694 C C . LEU A 1 85 ? -6.464 -0.409 2.250 1.00 96.94 85 LEU A C 1
ATOM 696 O O . LEU A 1 85 ? -7.131 -0.133 1.257 1.00 96.94 85 LEU A O 1
ATOM 700 N N . TYR A 1 86 ? -6.385 -1.655 2.714 1.00 97.38 86 TYR A N 1
ATOM 701 C CA . TYR A 1 86 ? -7.156 -2.742 2.122 1.00 97.38 86 TYR A CA 1
ATOM 702 C C . TYR A 1 86 ? -8.672 -2.519 2.250 1.00 97.38 86 TYR A C 1
ATOM 704 O O . TYR A 1 86 ? -9.414 -2.759 1.294 1.00 97.38 86 TYR A O 1
ATOM 712 N N . LYS A 1 87 ? -9.149 -2.062 3.416 1.00 96.12 87 LYS A N 1
ATOM 713 C CA . LYS A 1 87 ? -10.568 -1.726 3.624 1.00 96.12 87 LYS A CA 1
ATOM 714 C C . LYS A 1 87 ? -10.990 -0.560 2.733 1.00 96.12 87 LYS A C 1
ATOM 716 O O . LYS A 1 87 ? -12.018 -0.681 2.071 1.00 96.12 87 LYS A O 1
ATOM 721 N N . LEU A 1 88 ? -10.172 0.489 2.657 1.00 95.00 88 LEU A N 1
ATOM 722 C CA . LEU A 1 88 ? -10.398 1.643 1.789 1.00 95.00 88 LEU A CA 1
ATOM 723 C C . LEU A 1 88 ? -10.490 1.220 0.316 1.00 95.00 88 LEU A C 1
ATOM 725 O O . LEU A 1 88 ? -11.479 1.498 -0.351 1.00 95.00 88 LEU A O 1
ATOM 729 N N . ALA A 1 89 ? -9.529 0.431 -0.170 1.00 94.31 89 ALA A N 1
ATOM 730 C CA . ALA A 1 89 ? -9.536 -0.086 -1.538 1.00 94.31 89 ALA A CA 1
ATOM 731 C C . ALA A 1 89 ? -10.785 -0.937 -1.849 1.00 94.31 89 ALA A C 1
ATOM 733 O O . ALA A 1 89 ? -11.277 -0.923 -2.977 1.00 94.31 89 ALA A O 1
ATOM 734 N N . ARG A 1 90 ? -11.334 -1.662 -0.863 1.00 94.62 90 ARG A N 1
ATOM 735 C CA . ARG A 1 90 ? -12.627 -2.353 -1.016 1.00 94.62 90 ARG A CA 1
ATOM 736 C C . ARG A 1 90 ? -13.815 -1.398 -1.056 1.00 94.62 90 ARG A C 1
ATOM 738 O O . ARG A 1 90 ? -14.730 -1.626 -1.840 1.00 94.62 90 ARG A O 1
ATOM 745 N N . GLN A 1 91 ? -13.829 -0.376 -0.204 1.00 93.69 91 GLN A N 1
ATOM 746 C CA . GLN A 1 91 ? -14.909 0.615 -0.149 1.00 93.69 91 GLN A CA 1
ATOM 747 C C . GLN A 1 91 ? -15.012 1.404 -1.459 1.00 93.69 91 GLN A C 1
ATOM 749 O O . GLN A 1 91 ? -16.112 1.571 -1.978 1.00 93.69 91 GLN A O 1
ATOM 754 N N . GLU A 1 92 ? -13.869 1.771 -2.036 1.00 91.38 92 GLU A N 1
ATOM 755 C CA . GLU A 1 92 ? -13.761 2.492 -3.311 1.00 91.38 92 GLU A CA 1
ATOM 756 C C . GLU A 1 92 ? -13.929 1.585 -4.550 1.00 91.38 92 GLU A C 1
ATOM 758 O O . GLU A 1 92 ? -13.855 2.042 -5.689 1.00 91.38 92 GLU A O 1
ATOM 763 N N . GLY A 1 93 ? -14.143 0.276 -4.364 1.00 91.75 93 GLY A N 1
ATOM 764 C CA . GLY A 1 93 ? -14.352 -0.673 -5.463 1.00 91.75 93 GLY A CA 1
ATOM 765 C C . GLY A 1 93 ? -13.102 -0.985 -6.298 1.00 91.75 93 GLY A C 1
ATOM 766 O O . GLY A 1 93 ? -13.221 -1.559 -7.384 1.00 91.75 93 GLY A O 1
ATOM 767 N N . VAL A 1 94 ? -11.908 -0.650 -5.800 1.00 90.56 94 VAL A N 1
ATOM 768 C CA . VAL A 1 94 ? -10.620 -0.993 -6.427 1.00 90.56 94 VAL A CA 1
ATOM 769 C C . VAL A 1 94 ? -10.402 -2.508 -6.419 1.00 90.56 94 VAL A C 1
ATOM 771 O O . VAL A 1 94 ? -9.926 -3.076 -7.408 1.00 90.56 94 VAL A O 1
ATOM 774 N N . ILE A 1 95 ? -10.769 -3.178 -5.316 1.00 89.81 95 ILE A N 1
ATOM 775 C CA . ILE A 1 95 ? -10.646 -4.635 -5.148 1.00 89.81 95 ILE A CA 1
ATOM 776 C C . ILE A 1 95 ? -11.940 -5.328 -4.760 1.00 89.81 95 ILE A C 1
ATOM 778 O O . ILE A 1 95 ? -12.702 -4.832 -3.912 1.00 89.81 95 ILE A O 1
#

Secondary structure (DSSP, 8-state):
----GGGEEEEEEESSSSGGGEEEEEEETTT-TT---HHHHHTS-GGGHHHHHHHTTEEEEEEHHHHHHHHHTTSS-GGGHHHHHHHHHHHTT--

Sequence (95 aa):
MNLPLKKTALQIIEFGNLPEDQFYCLINLNISPDGMNIEKLRLTDPRNFDLQFRESGCLLMLTEDEIEELIRRKEIDRDSIHESLYKLARQEGVI

Radius of gyration: 13.02 Å; chains: 1; bounding box: 30×27×32 Å

pLDDT: mean 90.45, std 7.33, range [64.19, 97.69]

Foldseek 3Di:
DDQDLVQWDWDWDAPDDDQQRIKTFIFGCVQVVPAADNVVLNVDDPVCNVVNCVSSGGLDIDGSVRQVVCVVVVLADPVCRSVSVVVVSVVVVSD

Organism: NCBI:txid2079485